Protein AF-A0A9P6GZI5-F1 (afdb_monomer_lite)

Secondary structure (DSSP, 8-state):
---GGGGGHHHH-S---HHHHHHHHHHHHHHSS-SS-PBPSS-TTSB--HHIIIII-HHHHHHHHHHHHHHHHHHHHHHHHHTTS-----GGG----SEEE-SS-EEE-----------

Structure (mmCIF, N/CA/C/O backbone):
data_AF-A0A9P6GZI5-F1
#
_entry.id   AF-A0A9P6GZI5-F1
#
loop_
_atom_site.group_PDB
_atom_site.id
_atom_site.type_symbol
_atom_site.label_atom_id
_atom_site.label_alt_id
_atom_site.label_comp_id
_atom_site.label_asym_id
_atom_site.label_entity_id
_atom_site.label_seq_id
_atom_site.pdbx_PDB_ins_code
_atom_site.Cartn_x
_atom_site.Cartn_y
_atom_site.Cartn_z
_atom_site.occupancy
_atom_site.B_iso_or_equiv
_atom_site.auth_seq_id
_atom_site.auth_comp_id
_atom_site.auth_asym_id
_atom_site.auth_atom_id
_atom_site.pdbx_PDB_model_num
ATOM 1 N N . MET A 1 1 ? 6.149 15.479 -37.275 1.00 53.97 1 MET A N 1
ATOM 2 C CA . MET A 1 1 ? 7.003 14.656 -36.395 1.00 53.97 1 MET A CA 1
ATOM 3 C C . MET A 1 1 ? 6.808 15.185 -34.984 1.00 53.97 1 MET A C 1
ATOM 5 O O . MET A 1 1 ? 7.127 16.342 -34.755 1.00 53.97 1 MET A O 1
ATOM 9 N N . PHE A 1 2 ? 6.145 14.420 -34.114 1.00 59.88 2 PHE A N 1
ATOM 10 C CA . PHE A 1 2 ? 5.793 14.855 -32.755 1.00 59.88 2 PHE A CA 1
ATOM 11 C C . PHE A 1 2 ? 7.029 14.817 -31.850 1.00 59.88 2 PHE A C 1
ATOM 13 O O . PHE A 1 2 ? 7.818 13.876 -31.935 1.00 59.88 2 PHE A O 1
ATOM 20 N N . SER A 1 3 ? 7.219 15.841 -31.017 1.00 64.62 3 SER A N 1
ATOM 21 C CA . SER A 1 3 ? 8.323 15.899 -30.061 1.00 64.62 3 SER A CA 1
ATOM 22 C C . SER A 1 3 ? 7.946 15.214 -28.749 1.00 64.62 3 SER A C 1
ATOM 24 O O . SER A 1 3 ? 6.780 15.119 -28.380 1.00 64.62 3 SER A O 1
ATOM 26 N N . ILE A 1 4 ? 8.947 14.796 -27.977 1.00 59.62 4 ILE A N 1
ATOM 27 C CA . ILE A 1 4 ? 8.775 14.240 -26.624 1.00 59.62 4 ILE A CA 1
ATOM 28 C C . ILE A 1 4 ? 7.979 15.197 -25.723 1.00 59.62 4 ILE A C 1
ATOM 30 O O . ILE A 1 4 ? 7.145 14.765 -24.929 1.00 59.62 4 ILE A O 1
ATOM 34 N N . LYS A 1 5 ? 8.179 16.510 -25.889 1.00 64.75 5 LYS A N 1
ATOM 35 C CA . LYS A 1 5 ? 7.442 17.552 -25.155 1.00 64.75 5 LYS A CA 1
ATOM 36 C C . LYS A 1 5 ? 5.941 17.557 -25.477 1.00 64.75 5 LYS A C 1
ATOM 38 O O . LYS A 1 5 ? 5.134 17.939 -24.632 1.00 64.75 5 LYS A O 1
ATOM 43 N N . ASP A 1 6 ? 5.578 17.061 -26.655 1.00 65.31 6 ASP A N 1
ATOM 44 C CA . ASP A 1 6 ? 4.207 16.997 -27.158 1.00 65.31 6 ASP A CA 1
ATOM 45 C C . ASP A 1 6 ? 3.465 15.738 -26.680 1.00 65.31 6 ASP A C 1
ATOM 47 O O . ASP A 1 6 ? 2.255 15.635 -26.846 1.00 65.31 6 ASP A O 1
ATOM 51 N N . SER A 1 7 ? 4.153 14.790 -26.031 1.00 65.44 7 SER A N 1
ATOM 52 C CA . SER A 1 7 ? 3.557 13.544 -25.516 1.00 65.44 7 SER A CA 1
ATOM 53 C C . SER A 1 7 ? 2.422 13.789 -24.512 1.00 65.44 7 SER A C 1
ATOM 55 O O . SER A 1 7 ? 1.466 13.022 -24.445 1.00 65.44 7 SER A O 1
ATOM 57 N N . SER A 1 8 ? 2.473 14.892 -23.760 1.00 65.56 8 SER A N 1
ATOM 58 C CA . SER A 1 8 ? 1.424 15.278 -22.806 1.00 65.56 8 SER A CA 1
ATOM 59 C C . SER A 1 8 ? 0.189 15.920 -23.456 1.00 65.56 8 SER A C 1
ATOM 61 O O . SER A 1 8 ? -0.815 16.126 -22.772 1.00 65.56 8 SER A O 1
ATOM 63 N N . LEU A 1 9 ? 0.222 16.213 -24.765 1.00 69.19 9 LEU A N 1
ATOM 64 C CA . LEU A 1 9 ? -0.912 16.813 -25.478 1.00 69.19 9 LEU A CA 1
ATOM 65 C C . LEU A 1 9 ? -2.138 15.897 -25.482 1.00 69.19 9 LEU A C 1
ATOM 67 O O . LEU A 1 9 ? -3.255 16.407 -25.438 1.00 69.19 9 LEU A O 1
ATOM 71 N N . SER A 1 10 ? -1.938 14.572 -25.434 1.00 66.38 10 SER A N 1
ATOM 72 C CA . SER A 1 10 ? -3.044 13.612 -25.314 1.00 66.38 10 SER A CA 1
ATOM 73 C C . SER A 1 10 ? -3.866 13.808 -24.035 1.00 66.38 10 SER A C 1
ATOM 75 O O . SER A 1 10 ? -5.089 13.736 -24.053 1.00 66.38 10 SER A O 1
ATOM 77 N N . LEU A 1 11 ? -3.200 14.159 -22.930 1.00 65.19 11 LEU A N 1
ATOM 78 C CA . LEU A 1 11 ? -3.843 14.402 -21.634 1.00 65.19 11 LEU A CA 1
ATOM 79 C C . LEU A 1 11 ? -4.467 15.800 -21.534 1.00 65.19 11 LEU A C 1
ATOM 81 O O . LEU A 1 11 ? -5.389 16.011 -20.752 1.00 65.19 11 LEU A O 1
ATOM 85 N N . ARG A 1 12 ? -3.946 16.771 -22.295 1.00 65.31 12 ARG A N 1
ATOM 86 C CA . ARG A 1 12 ? -4.440 18.158 -22.291 1.00 65.31 12 ARG A CA 1
ATOM 87 C C . ARG A 1 12 ? -5.646 18.352 -23.203 1.00 65.31 12 ARG A C 1
ATOM 89 O O . ARG A 1 12 ? -6.537 19.127 -22.870 1.00 65.31 12 ARG A O 1
ATOM 96 N N . ASN A 1 13 ? -5.685 17.639 -24.3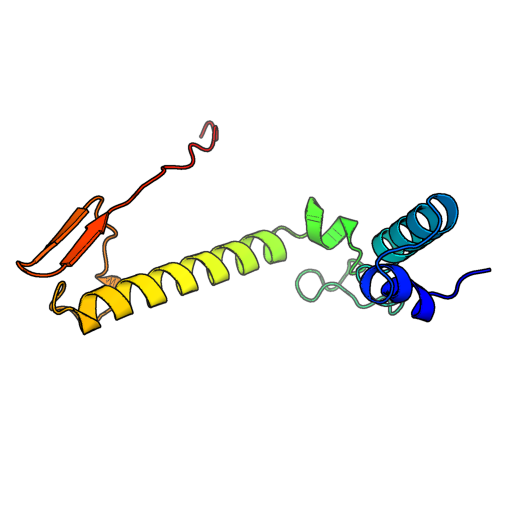26 1.00 64.56 13 ASN A N 1
ATOM 97 C CA . ASN A 1 13 ? -6.738 17.759 -25.323 1.00 64.56 13 ASN A CA 1
ATOM 98 C C . ASN A 1 13 ? -7.445 16.408 -25.454 1.00 64.56 13 ASN A C 1
ATOM 100 O O . ASN A 1 13 ? -6.949 15.522 -26.135 1.00 64.56 13 ASN A O 1
ATOM 104 N N . GLY A 1 14 ? -8.615 16.246 -24.835 1.00 55.84 14 GLY A N 1
ATOM 105 C CA . GLY A 1 14 ? -9.335 14.962 -24.793 1.00 55.84 14 GLY A CA 1
ATOM 106 C C . GLY A 1 14 ? -9.993 14.505 -26.105 1.00 55.84 14 GLY A C 1
ATOM 107 O O . GLY A 1 14 ? -10.718 13.520 -26.091 1.00 55.84 14 GLY A O 1
ATOM 108 N N . ASN A 1 15 ? -9.791 15.207 -27.226 1.00 73.75 15 ASN A N 1
ATOM 109 C CA . ASN A 1 15 ? -10.413 14.878 -28.515 1.00 73.75 15 ASN A CA 1
ATOM 110 C C . ASN A 1 15 ? -9.383 14.911 -29.655 1.00 73.75 15 ASN A C 1
ATOM 112 O O . ASN A 1 15 ? -9.447 15.740 -30.566 1.00 73.75 15 ASN A O 1
ATOM 116 N N . ASN A 1 16 ? -8.372 14.048 -29.558 1.00 76.88 16 ASN A N 1
ATOM 117 C CA . ASN A 1 16 ? -7.378 13.878 -30.613 1.00 76.88 16 ASN A CA 1
ATOM 118 C C . ASN A 1 16 ? -7.871 12.878 -31.659 1.00 76.88 16 ASN A C 1
ATOM 120 O O . ASN A 1 16 ? -8.664 11.988 -31.378 1.00 76.88 16 ASN A O 1
ATOM 124 N N . ARG A 1 17 ? -7.358 12.990 -32.888 1.00 80.69 17 ARG A N 1
ATOM 125 C CA . ARG A 1 17 ? -7.541 11.928 -33.886 1.00 80.69 17 ARG A CA 1
ATOM 126 C C . ARG A 1 17 ? -6.855 10.653 -33.395 1.00 80.69 17 ARG A C 1
ATOM 128 O O . ARG A 1 17 ? -5.715 10.733 -32.943 1.00 80.69 17 ARG A O 1
ATOM 135 N N . ASN A 1 18 ? -7.476 9.496 -33.615 1.00 77.06 18 ASN A N 1
ATOM 136 C CA . ASN A 1 18 ? -6.971 8.186 -33.176 1.00 77.06 18 ASN A CA 1
ATOM 137 C C . ASN A 1 18 ? -5.505 7.924 -33.580 1.00 77.06 18 ASN A C 1
ATOM 139 O O . ASN A 1 18 ? -4.740 7.349 -32.816 1.00 77.06 18 ASN A O 1
ATOM 143 N N . GLN A 1 19 ? -5.079 8.379 -34.766 1.00 81.19 19 GLN A N 1
ATOM 144 C CA . GLN A 1 19 ? -3.685 8.246 -35.221 1.00 81.19 19 GLN A CA 1
ATOM 145 C C . GLN A 1 19 ? -2.700 9.084 -34.391 1.00 81.19 19 GLN A C 1
ATOM 147 O O . GLN A 1 19 ? -1.579 8.653 -34.135 1.00 81.19 19 GLN A O 1
ATOM 152 N N . ASN A 1 20 ? -3.122 10.273 -33.957 1.00 78.69 20 ASN A N 1
ATOM 153 C CA . ASN A 1 20 ? -2.312 11.142 -33.110 1.00 78.69 20 ASN A CA 1
ATOM 154 C C . ASN A 1 20 ? -2.275 10.604 -31.683 1.00 78.69 20 ASN A C 1
ATOM 156 O O . ASN A 1 20 ? -1.212 10.586 -31.081 1.00 78.69 20 ASN A O 1
ATOM 160 N N . GLU A 1 21 ? -3.405 10.124 -31.164 1.00 78.62 21 GLU A N 1
ATOM 161 C CA . GLU A 1 21 ? -3.468 9.467 -29.858 1.00 78.62 21 GLU A CA 1
ATOM 162 C C . GLU A 1 21 ? -2.552 8.241 -29.806 1.00 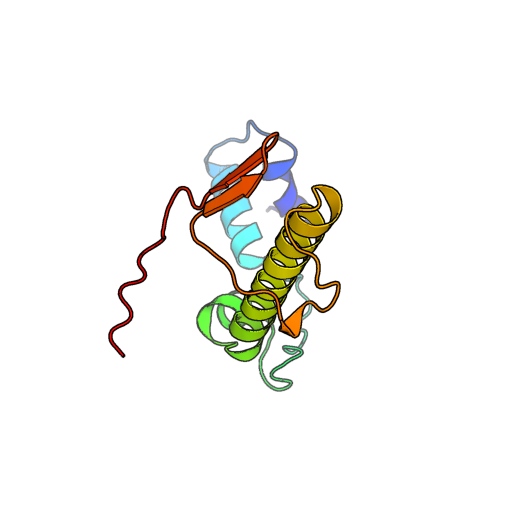78.62 21 GLU A C 1
ATOM 164 O O . GLU A 1 21 ? -1.722 8.154 -28.910 1.00 78.62 21 GLU A O 1
ATOM 169 N N . ALA A 1 22 ? -2.594 7.369 -30.819 1.00 78.25 22 ALA A N 1
ATOM 170 C CA . ALA A 1 22 ? -1.688 6.226 -30.918 1.00 78.25 22 ALA A CA 1
ATOM 171 C C . ALA A 1 22 ? -0.208 6.650 -30.961 1.00 78.25 22 ALA A C 1
ATOM 173 O O . ALA A 1 22 ? 0.630 6.042 -30.296 1.00 78.25 22 ALA A O 1
ATOM 174 N N . ALA A 1 23 ? 0.121 7.718 -31.695 1.00 76.81 23 ALA A N 1
ATOM 175 C CA . ALA A 1 23 ? 1.475 8.268 -31.721 1.00 76.81 23 ALA A CA 1
ATOM 176 C C . ALA A 1 23 ? 1.886 8.883 -30.370 1.00 76.81 23 ALA A C 1
ATOM 178 O O . ALA A 1 23 ? 3.035 8.735 -29.958 1.00 76.81 23 ALA A O 1
ATOM 179 N N . PHE A 1 24 ? 0.968 9.547 -29.660 1.00 72.06 24 PHE A N 1
ATOM 180 C CA . PHE A 1 24 ? 1.221 10.094 -28.329 1.00 72.06 24 PHE A CA 1
ATOM 181 C C . PHE A 1 24 ? 1.375 8.996 -27.282 1.00 72.06 24 PHE A C 1
ATOM 183 O O . PHE A 1 24 ? 2.308 9.088 -26.496 1.00 72.06 24 PHE A O 1
ATOM 190 N N . CYS A 1 25 ? 0.545 7.951 -27.298 1.00 71.00 25 CYS A N 1
ATOM 191 C CA . CYS A 1 25 ? 0.698 6.778 -26.439 1.00 71.00 25 CYS A CA 1
ATOM 192 C C . CYS A 1 25 ? 2.038 6.090 -26.700 1.00 71.00 25 CYS A C 1
ATOM 194 O O . CYS A 1 25 ? 2.804 5.905 -25.767 1.00 71.00 25 CYS A O 1
ATOM 196 N N . PHE A 1 26 ? 2.404 5.852 -27.964 1.00 70.25 26 PHE A N 1
ATOM 197 C CA . PHE A 1 26 ? 3.719 5.304 -28.311 1.00 70.25 26 PHE A CA 1
ATOM 198 C C . PHE A 1 26 ? 4.877 6.178 -27.796 1.00 70.25 26 PHE A C 1
ATOM 200 O O . PHE A 1 26 ? 5.863 5.676 -27.257 1.00 70.25 26 PHE A O 1
ATOM 207 N N . LEU A 1 27 ? 4.753 7.505 -27.914 1.00 68.88 27 LEU A N 1
ATOM 208 C CA . LEU A 1 27 ? 5.735 8.442 -27.369 1.00 68.88 27 LEU A CA 1
ATOM 209 C C . LEU A 1 27 ? 5.728 8.497 -25.838 1.00 68.88 27 LEU A C 1
ATOM 211 O O . LEU A 1 27 ? 6.783 8.733 -25.265 1.00 68.88 27 LEU A O 1
ATOM 215 N N . GLN A 1 28 ? 4.591 8.316 -25.168 1.00 65.44 28 GLN A N 1
ATOM 216 C CA . GLN A 1 28 ? 4.483 8.268 -23.705 1.00 65.44 28 GLN A CA 1
ATOM 217 C C . GLN A 1 28 ? 5.064 6.967 -23.152 1.00 65.44 28 GLN A C 1
ATOM 219 O O . GLN A 1 28 ? 5.868 7.011 -22.223 1.00 65.44 28 GLN A O 1
ATOM 224 N N . ASP A 1 29 ? 4.743 5.838 -23.777 1.00 61.66 29 ASP A N 1
ATOM 225 C CA . ASP A 1 29 ? 5.275 4.518 -23.445 1.00 61.66 29 ASP A CA 1
ATOM 226 C C . ASP A 1 29 ? 6.799 4.478 -23.650 1.00 61.66 29 ASP A C 1
ATOM 228 O O . ASP A 1 29 ? 7.525 3.873 -22.860 1.00 61.66 29 ASP A O 1
ATOM 232 N N . GLY A 1 30 ? 7.307 5.216 -24.647 1.00 57.56 30 GLY A N 1
ATOM 233 C CA . GLY A 1 30 ? 8.737 5.461 -24.851 1.00 57.56 30 GLY A CA 1
ATOM 234 C C . GLY A 1 30 ? 9.375 6.505 -23.914 1.00 57.56 30 GLY A C 1
ATOM 235 O O . GLY A 1 30 ? 10.588 6.471 -23.728 1.00 57.56 30 GLY A O 1
ATOM 236 N N . ASN A 1 31 ? 8.597 7.412 -23.303 1.00 54.81 31 ASN A N 1
ATOM 237 C CA . ASN A 1 31 ? 9.071 8.519 -22.445 1.00 54.81 31 ASN A CA 1
ATOM 238 C C . ASN A 1 31 ? 8.710 8.392 -20.962 1.00 54.81 31 ASN A C 1
ATOM 240 O O . ASN A 1 31 ? 8.886 9.361 -20.219 1.00 54.81 31 ASN A O 1
ATOM 244 N N . GLY A 1 32 ? 8.231 7.234 -20.495 1.00 51.81 32 GLY A N 1
ATOM 245 C CA . GLY A 1 32 ? 7.832 7.061 -19.092 1.00 51.81 32 GLY A CA 1
ATOM 246 C C . GLY A 1 32 ? 8.913 7.483 -18.083 1.00 51.81 32 GLY A C 1
ATOM 247 O O . GLY A 1 32 ? 8.588 7.881 -16.968 1.00 51.81 32 GLY A O 1
ATOM 248 N N . PHE A 1 33 ? 10.184 7.509 -18.501 1.00 49.25 33 PHE A N 1
ATOM 249 C CA . PHE A 1 33 ? 11.227 8.300 -17.860 1.00 49.25 33 PHE A CA 1
ATOM 250 C C . PHE A 1 33 ? 12.042 9.036 -18.925 1.00 49.25 33 PHE A C 1
ATOM 252 O O . PHE A 1 33 ? 12.783 8.413 -19.676 1.00 49.25 33 PHE A O 1
ATOM 259 N N . ILE A 1 34 ? 11.812 10.353 -18.992 1.00 50.81 34 ILE A N 1
ATOM 260 C CA . ILE A 1 34 ? 12.704 11.448 -19.413 1.00 50.81 34 ILE A CA 1
ATOM 261 C C . ILE A 1 34 ? 14.022 10.934 -20.002 1.00 50.81 34 ILE A C 1
ATOM 263 O O . ILE A 1 34 ? 14.765 10.277 -19.285 1.00 50.81 34 ILE A O 1
ATOM 267 N N . GLY A 1 35 ? 14.328 11.300 -21.254 1.00 49.56 35 GLY A N 1
ATOM 268 C CA . GLY A 1 35 ? 15.525 10.929 -22.030 1.00 49.56 35 GLY A CA 1
ATOM 269 C C . GLY A 1 35 ? 16.908 11.244 -21.427 1.00 49.56 35 GLY A C 1
ATOM 270 O O . GLY A 1 35 ? 17.883 11.357 -22.161 1.00 49.56 35 GLY A O 1
ATOM 271 N N . GLU A 1 36 ? 17.018 11.369 -20.110 1.00 55.34 36 GLU A N 1
ATOM 272 C CA . GLU A 1 36 ? 18.228 11.102 -19.358 1.00 55.34 36 GLU A CA 1
ATOM 273 C C . GLU A 1 36 ? 18.322 9.595 -19.084 1.00 55.34 36 GLU A C 1
ATOM 275 O O . GLU A 1 36 ? 17.522 9.017 -18.344 1.00 55.34 36 GLU A O 1
ATOM 280 N N . THR A 1 37 ? 19.362 8.952 -19.614 1.00 59.59 37 THR A N 1
ATOM 281 C CA . THR A 1 37 ? 19.834 7.639 -19.151 1.00 59.59 37 THR A CA 1
ATOM 282 C C . THR A 1 37 ? 20.382 7.760 -17.729 1.00 59.59 37 THR A C 1
ATOM 284 O O . THR A 1 37 ? 21.579 7.632 -17.477 1.00 59.59 37 THR A O 1
ATOM 287 N N . THR A 1 38 ? 19.501 8.049 -16.775 1.00 70.38 38 THR A N 1
ATOM 288 C CA . THR A 1 38 ? 19.807 7.948 -15.357 1.00 70.38 38 THR A CA 1
ATOM 289 C C . THR A 1 38 ? 19.904 6.474 -15.003 1.00 70.38 38 THR A C 1
ATOM 291 O O . THR A 1 38 ? 19.156 5.626 -15.496 1.00 70.38 38 THR A O 1
ATOM 294 N N . LYS A 1 39 ? 20.883 6.138 -14.174 1.00 79.38 39 LYS A N 1
ATOM 295 C CA . LYS A 1 39 ? 21.005 4.789 -13.630 1.00 79.38 39 LYS A CA 1
ATOM 296 C C . LYS A 1 39 ? 19.902 4.570 -12.604 1.00 79.38 39 LYS A C 1
ATOM 298 O O . LYS A 1 39 ? 19.468 5.508 -11.932 1.00 79.38 39 LYS A O 1
ATOM 303 N N . CYS A 1 40 ? 19.428 3.336 -12.492 1.00 77.38 40 CYS A N 1
ATOM 304 C CA . CYS A 1 40 ? 18.446 2.994 -11.480 1.00 77.38 40 CYS A CA 1
ATOM 305 C C . CYS A 1 40 ? 19.029 3.301 -10.086 1.00 77.38 40 CYS A C 1
ATOM 307 O O . CYS A 1 40 ? 20.148 2.878 -9.791 1.00 77.38 40 CYS A O 1
ATOM 309 N N . PRO A 1 41 ? 18.296 3.999 -9.199 1.00 74.31 41 PRO A N 1
ATOM 310 C CA . PRO A 1 41 ? 18.806 4.329 -7.867 1.00 74.31 41 PRO A CA 1
ATOM 311 C C . PRO A 1 41 ? 19.041 3.087 -6.990 1.00 74.31 41 PRO A C 1
ATOM 313 O O . PRO A 1 41 ? 19.761 3.159 -6.001 1.00 74.31 41 PRO A O 1
ATOM 316 N N . HIS A 1 42 ? 18.456 1.941 -7.356 1.00 76.19 42 HIS A N 1
ATOM 317 C CA . HIS A 1 42 ? 18.615 0.669 -6.647 1.00 76.19 42 HIS A CA 1
ATOM 318 C C . HIS A 1 42 ? 19.710 -0.217 -7.249 1.00 76.19 42 HIS A C 1
ATOM 320 O O . HIS A 1 42 ? 20.343 -0.980 -6.519 1.00 76.19 42 HIS A O 1
ATOM 326 N N . TYR A 1 43 ? 19.903 -0.105 -8.565 1.00 73.44 43 TYR A N 1
ATOM 327 C CA . TYR A 1 43 ? 20.854 -0.867 -9.362 1.00 73.44 43 TYR A CA 1
ATOM 328 C C . TYR A 1 43 ? 21.655 0.132 -10.199 1.00 73.44 43 TYR A C 1
ATOM 330 O O . TYR A 1 43 ? 21.298 0.470 -11.325 1.00 73.44 43 TYR A O 1
ATOM 338 N N . MET A 1 44 ? 22.746 0.636 -9.622 1.00 70.00 44 MET A N 1
ATOM 339 C CA . MET A 1 44 ? 23.577 1.715 -10.182 1.00 70.00 44 MET A CA 1
ATOM 340 C C . MET A 1 44 ? 24.321 1.332 -11.482 1.00 70.00 44 MET A C 1
ATOM 342 O O . MET A 1 44 ? 25.129 2.104 -12.006 1.00 70.00 44 MET A O 1
ATOM 346 N N . GLU A 1 45 ? 24.056 0.143 -12.010 1.00 76.19 45 GLU A N 1
ATOM 347 C CA . GLU A 1 45 ? 24.640 -0.414 -13.229 1.00 76.19 45 GLU A CA 1
ATOM 348 C C . GLU A 1 45 ? 23.616 -0.528 -14.365 1.00 76.19 45 GLU A C 1
ATOM 350 O O . GLU A 1 45 ? 24.003 -0.560 -15.529 1.00 76.19 45 GLU A O 1
ATOM 355 N N . THR A 1 46 ? 22.313 -0.517 -14.063 1.00 73.94 46 THR A N 1
ATOM 356 C CA . THR A 1 46 ? 21.254 -0.668 -15.066 1.00 73.94 46 THR A CA 1
ATOM 357 C C . THR A 1 46 ? 20.594 0.669 -15.371 1.00 73.94 46 THR A C 1
ATOM 359 O O . THR A 1 46 ? 20.273 1.451 -14.471 1.00 73.94 46 THR A O 1
ATOM 362 N N . ALA A 1 47 ? 20.359 0.937 -16.656 1.00 77.81 47 ALA A N 1
ATOM 363 C CA . ALA A 1 47 ? 19.604 2.109 -17.079 1.00 77.81 47 ALA A CA 1
ATOM 364 C C . ALA A 1 47 ? 18.183 2.071 -16.494 1.00 77.81 47 ALA A C 1
ATOM 366 O O . ALA A 1 47 ? 17.533 1.023 -16.455 1.00 77.81 47 ALA A O 1
ATOM 367 N N . LYS A 1 48 ? 17.700 3.227 -16.040 1.00 73.88 48 LYS A N 1
ATOM 368 C CA . LYS A 1 48 ? 16.354 3.419 -15.504 1.00 73.88 48 LYS A CA 1
ATOM 369 C C . LYS A 1 48 ? 15.332 3.462 -16.647 1.00 73.88 48 LYS A C 1
ATOM 371 O O . LYS A 1 48 ? 14.775 4.507 -16.961 1.00 73.88 48 LYS A O 1
ATOM 376 N N . THR A 1 49 ? 15.111 2.326 -17.298 1.00 72.94 49 THR A N 1
ATOM 377 C CA . THR A 1 49 ? 14.065 2.183 -18.318 1.00 72.94 49 THR A CA 1
ATOM 378 C C . THR A 1 49 ? 12.732 1.812 -17.671 1.00 72.94 49 THR A C 1
ATOM 380 O O . THR A 1 49 ? 12.706 1.237 -16.581 1.00 72.94 49 THR A O 1
ATOM 383 N N . VAL A 1 50 ? 11.617 2.118 -18.346 1.00 69.31 50 VAL A N 1
ATOM 384 C CA . VAL A 1 50 ? 10.273 1.691 -17.910 1.00 69.31 50 VAL A CA 1
ATOM 385 C C . VAL A 1 50 ? 10.233 0.174 -17.733 1.00 69.31 50 VAL A C 1
ATOM 387 O O . VAL A 1 50 ? 9.812 -0.298 -16.684 1.00 69.31 50 VAL A O 1
ATOM 390 N N . ASP A 1 51 ? 10.767 -0.576 -18.701 1.00 70.00 51 ASP A N 1
ATOM 391 C CA . ASP A 1 51 ? 10.878 -2.034 -18.605 1.00 70.00 51 ASP A CA 1
ATOM 392 C C . ASP A 1 51 ? 11.660 -2.454 -17.354 1.00 70.00 51 ASP A C 1
ATOM 394 O O . ASP A 1 51 ? 11.145 -3.211 -16.539 1.00 70.00 51 ASP A O 1
ATOM 398 N N . HIS A 1 52 ? 12.851 -1.891 -17.111 1.00 77.94 52 HIS A N 1
ATOM 399 C CA . HIS A 1 52 ? 13.621 -2.240 -15.918 1.00 77.94 52 HIS A CA 1
ATOM 400 C C . HIS A 1 52 ? 12.840 -1.966 -14.628 1.00 77.94 52 HIS A C 1
ATOM 402 O O . HIS A 1 52 ? 12.825 -2.803 -13.733 1.00 77.94 52 HIS A O 1
ATOM 408 N N . LEU A 1 53 ? 12.169 -0.822 -14.528 1.00 71.75 53 LEU A N 1
ATOM 409 C CA . LEU A 1 53 ? 11.422 -0.440 -13.3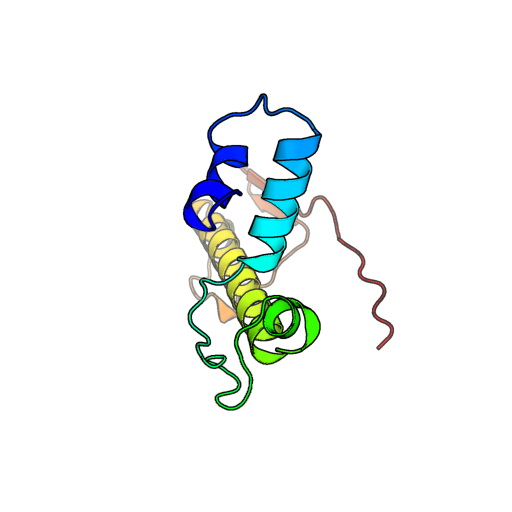33 1.00 71.75 53 LEU A CA 1
ATOM 410 C C . LEU A 1 53 ? 10.167 -1.282 -13.093 1.00 71.75 53 LEU A C 1
ATOM 412 O O . LEU A 1 53 ? 9.826 -1.523 -11.938 1.00 71.75 53 LEU A O 1
ATOM 416 N N . VAL A 1 54 ? 9.496 -1.712 -14.161 1.00 69.12 54 VAL A N 1
ATOM 417 C CA . VAL A 1 54 ? 8.247 -2.477 -14.082 1.00 69.12 54 VAL A CA 1
ATOM 418 C C . VAL A 1 54 ? 8.512 -3.976 -13.930 1.00 69.12 54 VAL A C 1
ATOM 420 O O . VAL A 1 54 ? 7.791 -4.634 -13.186 1.00 69.12 54 VAL A O 1
ATOM 423 N N . THR A 1 55 ? 9.534 -4.523 -14.600 1.00 69.88 55 THR A N 1
ATOM 424 C CA . THR A 1 55 ? 9.732 -5.980 -14.710 1.00 69.88 55 THR A CA 1
ATOM 425 C C . THR A 1 55 ? 11.007 -6.509 -14.054 1.00 69.88 55 THR A C 1
ATOM 427 O O . THR A 1 55 ? 11.046 -7.688 -13.719 1.00 69.88 55 THR A O 1
ATOM 430 N N . LYS A 1 56 ? 12.051 -5.685 -13.862 1.00 70.81 56 LYS A N 1
ATOM 431 C CA . LYS A 1 56 ? 13.397 -6.166 -13.461 1.00 70.81 56 LYS A CA 1
ATOM 432 C C . LYS A 1 56 ? 13.940 -5.564 -12.162 1.00 70.81 56 LYS A C 1
ATOM 434 O O . LYS A 1 56 ? 14.940 -6.046 -11.637 1.00 70.81 56 LYS A O 1
ATOM 439 N N . CYS A 1 57 ? 13.346 -4.490 -11.652 1.00 79.94 57 CYS A N 1
ATOM 440 C CA . CYS A 1 57 ? 13.814 -3.788 -10.463 1.00 79.94 57 CYS A CA 1
ATOM 441 C C . CYS A 1 57 ? 13.043 -4.269 -9.232 1.00 79.94 57 CYS A C 1
ATOM 443 O O . CYS A 1 57 ? 12.162 -3.573 -8.719 1.00 79.94 57 CYS A O 1
ATOM 445 N N . ASP A 1 58 ? 13.416 -5.444 -8.723 1.00 73.44 58 ASP A N 1
ATOM 446 C CA . ASP A 1 58 ? 12.762 -6.057 -7.558 1.00 73.44 58 ASP A CA 1
ATOM 447 C C . ASP A 1 58 ? 12.745 -5.126 -6.345 1.00 73.44 58 ASP A C 1
ATOM 449 O O . ASP A 1 58 ? 11.766 -5.066 -5.598 1.00 73.44 58 ASP A O 1
ATOM 453 N N . ARG A 1 59 ? 13.817 -4.344 -6.160 1.00 73.38 59 ARG A N 1
ATOM 454 C CA . ARG A 1 59 ? 13.912 -3.366 -5.073 1.00 73.38 59 ARG A CA 1
ATOM 455 C C . ARG A 1 59 ? 12.937 -2.204 -5.223 1.00 73.38 59 ARG A C 1
ATOM 457 O O . ARG A 1 59 ? 12.425 -1.773 -4.198 1.00 73.38 59 ARG A O 1
ATOM 464 N N . MET A 1 60 ? 12.657 -1.709 -6.432 1.00 73.94 60 MET A N 1
ATOM 465 C CA . MET A 1 60 ? 11.627 -0.677 -6.621 1.00 73.94 60 MET A CA 1
ATOM 466 C C . MET A 1 60 ? 10.256 -1.242 -6.292 1.00 73.94 60 MET A C 1
ATOM 468 O O . MET A 1 60 ? 9.559 -0.687 -5.449 1.00 73.94 60 MET A O 1
ATOM 472 N N . LEU A 1 61 ? 9.894 -2.366 -6.919 1.00 69.06 61 LEU A N 1
ATOM 473 C CA . LEU A 1 61 ? 8.572 -2.957 -6.753 1.00 69.06 61 LEU A CA 1
ATOM 474 C C . LEU A 1 61 ? 8.311 -3.292 -5.281 1.00 69.06 61 LEU A C 1
ATOM 476 O O . LEU A 1 61 ? 7.291 -2.889 -4.724 1.00 69.06 61 LEU A O 1
ATOM 480 N N . SER A 1 62 ? 9.274 -3.944 -4.626 1.00 74.88 62 SER A N 1
ATOM 481 C CA . SER A 1 62 ? 9.181 -4.306 -3.210 1.00 74.88 62 SER A CA 1
ATOM 482 C C . SER A 1 62 ? 9.155 -3.079 -2.297 1.00 74.88 62 SER A C 1
ATOM 484 O O . SER A 1 62 ? 8.378 -3.044 -1.341 1.00 74.88 62 SER A O 1
ATOM 486 N N . PHE A 1 63 ? 9.971 -2.055 -2.577 1.00 80.31 63 PHE A N 1
ATOM 487 C CA . PHE A 1 63 ? 10.018 -0.831 -1.776 1.00 80.31 63 PHE A CA 1
ATOM 488 C C . PHE A 1 63 ? 8.741 -0.003 -1.920 1.00 80.31 63 PHE A C 1
ATOM 490 O O . PHE A 1 63 ? 8.139 0.356 -0.910 1.00 80.31 63 PHE A O 1
ATOM 497 N N . ASP A 1 64 ? 8.296 0.276 -3.145 1.00 77.25 64 ASP A N 1
ATOM 498 C CA . ASP A 1 64 ? 7.077 1.044 -3.405 1.00 77.25 64 ASP A CA 1
ATOM 499 C C . ASP A 1 64 ? 5.836 0.318 -2.886 1.00 77.25 64 ASP A C 1
ATOM 501 O O . ASP A 1 64 ? 4.957 0.956 -2.300 1.00 77.25 64 ASP A O 1
ATOM 505 N N . TYR A 1 65 ? 5.772 -1.008 -3.049 1.00 78.56 65 TYR A N 1
ATOM 506 C CA . TYR A 1 65 ? 4.689 -1.817 -2.498 1.00 78.56 65 TYR A CA 1
ATOM 507 C C . TYR A 1 65 ? 4.673 -1.755 -0.968 1.00 78.56 65 TYR A C 1
ATOM 509 O O . TYR A 1 65 ? 3.649 -1.411 -0.377 1.00 78.56 65 TYR A O 1
ATOM 517 N N . THR A 1 66 ? 5.813 -2.006 -0.318 1.00 83.31 66 THR A N 1
ATOM 518 C CA . THR A 1 66 ? 5.924 -1.973 1.149 1.00 83.31 66 THR A CA 1
ATOM 519 C C . THR A 1 66 ? 5.647 -0.575 1.702 1.00 83.31 66 THR A C 1
ATOM 521 O O . THR A 1 66 ? 4.977 -0.438 2.726 1.00 83.31 66 THR A O 1
ATOM 524 N N . ARG A 1 67 ? 6.109 0.485 1.023 1.00 86.56 67 ARG A N 1
ATOM 525 C CA . ARG A 1 67 ? 5.837 1.875 1.413 1.00 86.56 67 ARG A CA 1
ATOM 526 C C . ARG A 1 67 ? 4.340 2.164 1.380 1.00 86.56 67 ARG A C 1
ATOM 528 O O . ARG A 1 67 ? 3.798 2.575 2.404 1.00 86.56 67 ARG A O 1
ATOM 535 N N . ARG A 1 68 ? 3.672 1.884 0.253 1.00 84.69 68 ARG A N 1
ATOM 536 C CA . ARG A 1 68 ? 2.220 2.081 0.110 1.00 84.69 68 ARG A CA 1
A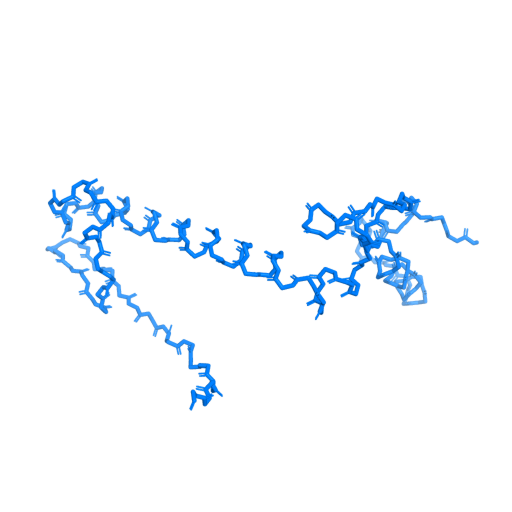TOM 537 C C . ARG A 1 68 ? 1.435 1.249 1.120 1.00 84.69 68 ARG A C 1
ATOM 539 O O . ARG A 1 68 ? 0.496 1.751 1.729 1.00 84.69 68 ARG A O 1
ATOM 546 N N . HIS A 1 69 ? 1.851 0.007 1.358 1.00 84.25 69 HIS A N 1
ATOM 547 C CA . HIS A 1 69 ? 1.231 -0.849 2.365 1.00 84.25 69 HIS A CA 1
ATOM 548 C C . HIS A 1 69 ? 1.328 -0.235 3.772 1.00 84.25 69 HIS A C 1
ATOM 550 O O . HIS A 1 69 ? 0.325 -0.116 4.475 1.00 84.25 69 HIS A O 1
ATOM 556 N N . ASN A 1 70 ? 2.514 0.233 4.166 1.00 87.06 70 ASN A N 1
ATOM 557 C CA . ASN A 1 70 ? 2.727 0.871 5.466 1.00 87.06 70 ASN A CA 1
ATOM 558 C C . ASN A 1 70 ? 1.956 2.191 5.619 1.00 87.06 70 ASN A C 1
ATOM 560 O O . ASN A 1 70 ? 1.487 2.499 6.716 1.00 87.06 70 ASN A O 1
ATOM 564 N N . GLU A 1 71 ? 1.817 2.974 4.548 1.00 89.62 71 GLU A N 1
ATOM 565 C CA . GLU A 1 71 ? 0.999 4.193 4.538 1.00 89.62 71 GLU A CA 1
ATOM 566 C C . GLU A 1 71 ? -0.478 3.881 4.784 1.00 89.62 71 GLU A C 1
ATOM 568 O O . GLU A 1 71 ? -1.089 4.491 5.661 1.00 89.62 71 GLU A O 1
ATOM 573 N N . VAL A 1 72 ? -1.032 2.869 4.112 1.00 87.62 72 VAL A N 1
ATOM 574 C CA . VAL A 1 72 ? -2.420 2.434 4.338 1.00 87.62 72 VAL A CA 1
ATOM 575 C C . VAL A 1 72 ? -2.632 1.996 5.791 1.00 87.62 72 VAL A C 1
ATOM 577 O O . VAL A 1 72 ? -3.595 2.423 6.430 1.00 87.62 72 VAL A O 1
ATOM 580 N N . VAL A 1 73 ? -1.706 1.215 6.360 1.00 88.25 73 VAL A N 1
ATOM 581 C CA . VAL A 1 73 ? -1.772 0.802 7.775 1.00 88.25 73 VAL A CA 1
ATOM 582 C C . VAL A 1 73 ? -1.731 2.013 8.716 1.00 88.25 73 VAL A C 1
ATOM 584 O O . VAL A 1 73 ? -2.467 2.044 9.704 1.00 88.25 73 VAL A O 1
ATOM 587 N N . ARG A 1 74 ? -0.925 3.042 8.410 1.00 90.06 74 ARG A N 1
ATOM 588 C CA . ARG A 1 74 ? -0.888 4.300 9.181 1.00 90.06 74 ARG A CA 1
ATOM 589 C C . ARG A 1 74 ? -2.226 5.029 9.142 1.00 90.06 74 ARG A C 1
ATOM 591 O O . ARG A 1 74 ? -2.711 5.424 10.201 1.00 90.06 74 ARG A O 1
ATOM 598 N N . CYS A 1 75 ? -2.833 5.167 7.966 1.00 89.50 75 CYS A N 1
ATOM 599 C CA . CYS A 1 75 ? -4.124 5.835 7.809 1.00 89.50 75 CYS A CA 1
ATOM 600 C C . CYS A 1 75 ? -5.238 5.109 8.576 1.00 89.50 75 CYS A C 1
ATOM 602 O O . CYS A 1 75 ? -5.986 5.739 9.321 1.00 89.50 75 CYS A O 1
ATOM 604 N N . ILE A 1 76 ? -5.310 3.778 8.466 1.00 88.00 76 ILE A N 1
ATOM 605 C CA . ILE A 1 76 ? -6.304 2.970 9.193 1.00 88.00 76 ILE A CA 1
ATOM 606 C C . ILE A 1 76 ? -6.081 3.074 10.706 1.00 88.00 76 ILE A C 1
ATOM 608 O O . ILE A 1 76 ? -7.034 3.225 11.474 1.00 88.00 76 ILE A O 1
ATOM 612 N N . HIS A 1 77 ? -4.823 3.029 11.153 1.00 89.69 77 HIS A N 1
ATOM 613 C CA . HIS A 1 77 ? -4.479 3.198 12.561 1.00 89.69 77 HIS A CA 1
ATOM 614 C C . HIS A 1 77 ? -4.933 4.558 13.099 1.00 89.69 77 HIS A C 1
ATOM 616 O O . HIS A 1 77 ? -5.551 4.615 14.162 1.00 89.69 77 HIS A O 1
ATOM 622 N N . GLN A 1 78 ? -4.671 5.634 12.357 1.00 89.75 78 GLN A N 1
ATOM 623 C CA . GLN A 1 78 ? -5.112 6.980 12.716 1.00 89.75 78 GLN A CA 1
ATOM 624 C C . GLN A 1 78 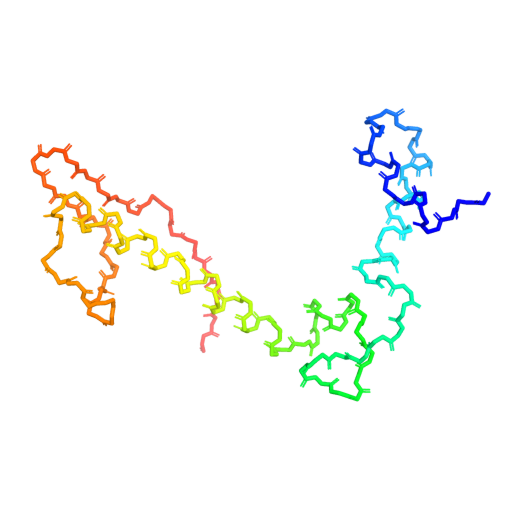? -6.638 7.080 12.776 1.00 89.75 78 GLN A C 1
ATOM 626 O O . GLN A 1 78 ? -7.153 7.570 13.774 1.00 89.75 78 GLN A O 1
ATOM 631 N N . ALA A 1 79 ? -7.361 6.535 11.793 1.00 89.00 79 ALA A N 1
ATOM 632 C CA . ALA A 1 79 ? -8.824 6.501 11.821 1.00 89.00 79 ALA A CA 1
ATOM 633 C C . ALA A 1 79 ? -9.357 5.775 13.071 1.00 89.00 79 ALA A C 1
ATOM 635 O O . ALA A 1 79 ? -10.244 6.280 13.758 1.00 89.00 79 ALA A O 1
ATOM 636 N N . CYS A 1 80 ? -8.765 4.631 13.434 1.00 88.12 80 CYS A N 1
ATOM 637 C CA . CYS A 1 80 ? -9.143 3.906 14.650 1.00 88.12 80 CYS A CA 1
ATOM 638 C C . CYS A 1 80 ? -8.911 4.727 15.929 1.00 88.12 80 CYS A C 1
ATOM 640 O O . CYS A 1 80 ? -9.702 4.630 16.864 1.00 88.12 80 CYS A O 1
ATOM 642 N N . LEU A 1 81 ? -7.837 5.519 15.987 1.00 89.31 81 LEU A N 1
ATOM 643 C CA . LEU A 1 81 ? -7.564 6.403 17.122 1.00 89.31 81 LEU A CA 1
ATOM 644 C C . LEU A 1 81 ? -8.550 7.574 17.177 1.00 89.31 81 LEU A C 1
ATOM 646 O O . LEU A 1 81 ? -9.086 7.858 18.244 1.00 89.31 81 LEU A O 1
ATOM 650 N N . SER A 1 82 ? -8.828 8.222 16.042 1.00 89.00 82 SER A N 1
ATOM 651 C CA . SER A 1 82 ? -9.751 9.363 15.952 1.00 89.00 82 SER A CA 1
ATOM 652 C C . SER A 1 82 ? -11.163 9.021 16.422 1.00 89.00 82 SER A C 1
ATOM 654 O O . SER A 1 82 ? -11.830 9.852 17.032 1.00 89.00 82 SER A O 1
ATOM 656 N N . TYR A 1 83 ? -11.605 7.788 16.177 1.00 88.75 83 TYR A N 1
ATOM 657 C CA . TYR A 1 83 ? -12.921 7.305 16.588 1.00 88.75 83 TYR A CA 1
ATOM 658 C C . TYR A 1 83 ? -12.917 6.543 17.918 1.00 88.75 83 TYR A C 1
ATOM 660 O O . TYR A 1 83 ? -13.929 5.947 18.276 1.00 88.75 83 TYR A O 1
ATOM 668 N N . ASN A 1 84 ? -11.807 6.561 18.666 1.00 86.56 84 ASN A N 1
ATOM 669 C CA . ASN A 1 84 ? -11.648 5.831 19.930 1.00 86.56 84 ASN A CA 1
ATOM 670 C C . ASN A 1 84 ? -11.949 4.322 19.815 1.00 86.56 84 ASN A C 1
ATOM 672 O O . ASN A 1 84 ? -12.363 3.687 20.779 1.00 86.56 84 ASN A O 1
ATOM 676 N N . LEU A 1 85 ? -11.730 3.737 18.634 1.00 85.00 85 LEU A N 1
ATOM 677 C CA . LEU A 1 85 ? -11.907 2.306 18.371 1.00 85.00 85 LEU A CA 1
ATOM 678 C C . LEU A 1 85 ? -10.732 1.474 18.907 1.00 85.00 85 LEU A C 1
ATOM 680 O O . LEU A 1 85 ? -10.860 0.276 19.142 1.00 85.00 85 LEU A O 1
ATOM 684 N N . LYS A 1 86 ? -9.560 2.095 19.083 1.00 75.88 86 LYS A N 1
ATOM 685 C CA . LYS A 1 86 ? -8.368 1.469 19.669 1.00 75.88 86 LYS A CA 1
ATOM 686 C C . LYS A 1 86 ? -7.721 2.398 20.691 1.00 75.88 86 LYS A C 1
ATOM 688 O O . LYS A 1 86 ? -7.637 3.600 20.478 1.00 75.88 86 LYS A O 1
ATOM 693 N N . SER A 1 87 ? -7.196 1.819 21.770 1.00 66.56 87 SER A N 1
ATOM 694 C CA . SER A 1 87 ? -6.510 2.553 22.845 1.00 66.56 87 SER A CA 1
ATOM 695 C C . SER A 1 87 ? -5.004 2.720 22.612 1.00 66.56 87 SER A C 1
ATOM 697 O O . SER A 1 87 ? -4.374 3.622 23.166 1.00 66.56 87 SER A O 1
ATOM 699 N N . SER A 1 88 ? -4.391 1.856 21.795 1.00 80.75 88 SER A N 1
ATOM 700 C CA . SER A 1 88 ? -2.942 1.872 21.598 1.00 80.75 88 SER A CA 1
ATOM 701 C C . SER A 1 88 ? -2.520 2.889 20.543 1.00 80.75 88 SER A C 1
ATOM 703 O O . SER A 1 88 ? -2.817 2.716 19.366 1.00 80.75 88 SER A O 1
ATOM 705 N N . LYS A 1 89 ? -1.725 3.881 20.956 1.00 82.19 89 LYS A N 1
ATOM 706 C CA . LYS A 1 89 ? -1.061 4.855 20.067 1.00 82.19 89 LYS A CA 1
ATOM 707 C C . LYS A 1 89 ? 0.150 4.278 19.314 1.00 82.19 89 LYS A C 1
ATOM 709 O O . LYS A 1 89 ? 0.806 4.985 18.556 1.00 82.19 89 LYS A O 1
ATOM 714 N N . ILE A 1 90 ? 0.501 3.013 19.562 1.00 86.88 90 ILE A N 1
ATOM 715 C CA . ILE A 1 90 ? 1.679 2.365 18.978 1.00 86.88 90 ILE A CA 1
ATOM 716 C C . ILE A 1 90 ? 1.258 1.598 17.726 1.00 86.88 90 ILE A C 1
ATOM 718 O O . ILE A 1 90 ? 0.608 0.556 17.816 1.00 86.88 90 ILE A O 1
ATOM 722 N N . ILE A 1 91 ? 1.716 2.053 16.557 1.00 85.50 91 ILE A N 1
ATOM 723 C CA . ILE A 1 91 ? 1.366 1.431 15.273 1.00 85.50 91 ILE A CA 1
ATOM 724 C C . ILE A 1 91 ? 1.801 -0.034 15.157 1.00 85.50 91 ILE A C 1
ATOM 726 O O . ILE A 1 91 ? 1.070 -0.841 14.601 1.00 85.50 91 ILE A O 1
ATOM 730 N N . LYS A 1 92 ? 2.946 -0.420 15.738 1.00 86.56 92 LYS A N 1
ATOM 731 C CA . LYS A 1 92 ? 3.442 -1.810 15.694 1.00 86.56 92 LYS A CA 1
ATOM 732 C C . LYS A 1 92 ? 2.504 -2.811 16.377 1.00 86.56 92 LYS A C 1
ATOM 734 O O . LYS A 1 92 ? 2.584 -3.999 16.104 1.00 86.56 92 LYS A O 1
ATOM 739 N N . LYS A 1 93 ? 1.631 -2.337 17.274 1.00 84.25 93 LYS A N 1
ATOM 740 C CA . LYS A 1 93 ? 0.609 -3.154 17.943 1.00 84.25 93 LYS A CA 1
ATOM 741 C C . LYS A 1 93 ? -0.721 -3.161 17.181 1.00 84.25 93 LYS A C 1
ATOM 743 O O . LYS A 1 93 ? -1.685 -3.775 17.631 1.00 84.25 93 LYS A O 1
ATOM 748 N N . HIS A 1 94 ? -0.810 -2.454 16.055 1.00 83.19 94 HIS A N 1
ATOM 749 C CA . HIS A 1 94 ? -2.021 -2.403 15.256 1.00 83.19 94 HIS A CA 1
ATOM 750 C C . HIS A 1 94 ? -2.158 -3.679 14.429 1.00 83.19 94 HIS A C 1
ATOM 752 O O . HIS A 1 94 ? -1.492 -3.851 13.416 1.00 83.19 94 HIS A O 1
ATOM 758 N N . SER A 1 95 ? -3.066 -4.549 14.859 1.00 81.94 95 SER A N 1
ATOM 759 C CA . SER A 1 95 ? -3.529 -5.675 14.051 1.00 81.94 95 SER A CA 1
ATOM 760 C C . SER A 1 95 ? -4.768 -5.272 13.251 1.00 81.94 95 SER A C 1
ATOM 762 O O . SER A 1 95 ? -5.698 -4.685 13.817 1.00 81.94 95 SER A O 1
ATOM 764 N N . VAL A 1 96 ? -4.775 -5.546 11.946 1.00 77.06 96 VAL A N 1
ATOM 765 C CA . VAL A 1 96 ? -5.941 -5.328 11.078 1.00 77.06 96 VAL A CA 1
ATOM 766 C C . VAL A 1 96 ? -6.970 -6.416 11.384 1.00 77.06 96 VAL A C 1
ATOM 768 O O . VAL A 1 96 ? -6.671 -7.602 11.275 1.00 77.06 96 VAL A O 1
ATOM 771 N N . GLN A 1 97 ? -8.167 -6.010 11.800 1.00 82.69 97 GLN A N 1
ATOM 772 C CA . GLN A 1 97 ? -9.288 -6.906 12.096 1.00 82.69 97 GLN A CA 1
ATOM 773 C C . GLN A 1 97 ? -10.337 -6.772 10.986 1.00 82.69 97 GLN A C 1
ATOM 775 O O . GLN A 1 97 ? -10.406 -5.731 10.334 1.00 82.69 97 GLN A O 1
ATOM 780 N N . GLU A 1 98 ? -11.132 -7.821 10.752 1.00 84.31 98 GLU A N 1
ATOM 781 C CA . GLU A 1 98 ? -12.152 -7.809 9.690 1.00 84.31 98 GLU A CA 1
ATOM 782 C C . GLU A 1 98 ? -13.250 -6.779 9.942 1.00 84.31 98 GLU A C 1
ATOM 784 O O . GLU A 1 98 ? -13.701 -6.123 9.003 1.00 84.31 98 GLU A O 1
ATOM 789 N N . VAL A 1 99 ? -13.652 -6.634 11.204 1.00 86.50 99 VAL A N 1
ATOM 790 C CA . VAL A 1 99 ? -14.649 -5.668 11.659 1.00 86.50 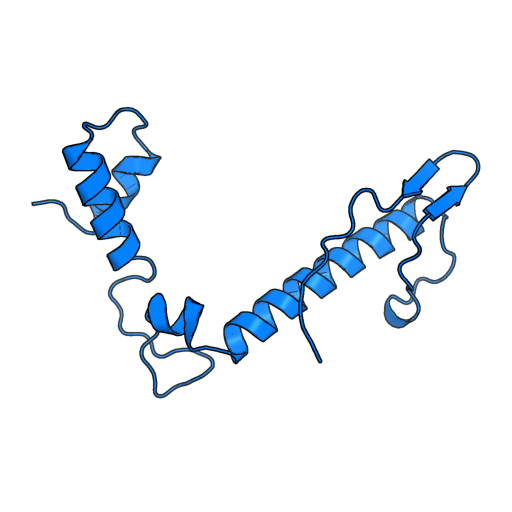99 VAL A CA 1
ATOM 791 C C . VAL A 1 99 ? -14.166 -5.066 12.974 1.00 86.50 99 VAL A C 1
ATOM 793 O O . VAL A 1 99 ? -13.753 -5.789 13.880 1.00 86.50 99 VAL A O 1
ATOM 796 N N . ILE A 1 100 ? -14.196 -3.738 13.063 1.00 87.62 100 ILE A N 1
ATOM 797 C CA . ILE A 1 100 ? -13.931 -2.959 14.274 1.00 87.62 100 ILE A CA 1
ATOM 798 C C . ILE A 1 100 ? -15.081 -1.972 14.427 1.00 87.62 100 ILE A C 1
ATOM 800 O O . ILE A 1 100 ? -15.292 -1.150 13.538 1.00 87.62 100 ILE A O 1
ATOM 804 N N . SER A 1 101 ? -15.794 -2.016 15.548 1.00 89.38 101 SER A N 1
ATOM 805 C CA . SER A 1 101 ? -16.946 -1.147 15.785 1.00 89.38 101 SER A CA 1
ATOM 806 C C . SER A 1 101 ? -16.987 -0.574 17.200 1.00 89.38 101 SER A C 1
ATOM 808 O O . SER A 1 101 ? -16.400 -1.112 18.139 1.00 89.38 101 SER A O 1
ATOM 810 N N . ASN A 1 102 ? -17.674 0.557 17.328 1.00 88.12 102 ASN A N 1
ATOM 811 C CA . ASN A 1 102 ? -18.211 1.097 18.573 1.00 88.12 102 ASN A CA 1
ATOM 812 C C . ASN A 1 102 ? -19.687 1.465 18.347 1.00 88.12 102 ASN A C 1
ATOM 814 O O . ASN A 1 102 ? -20.209 1.290 17.248 1.00 88.12 102 ASN A O 1
ATOM 818 N N . ASP A 1 103 ? -20.341 2.042 19.354 1.00 88.62 103 ASP A N 1
ATOM 819 C CA . ASP A 1 103 ? -21.765 2.408 19.289 1.00 88.62 103 ASP A CA 1
ATOM 820 C C . ASP A 1 103 ? -22.128 3.390 18.157 1.00 88.62 103 ASP A C 1
ATOM 822 O O . ASP A 1 103 ? -23.304 3.592 17.866 1.00 88.62 103 ASP A O 1
ATOM 826 N N . LYS A 1 104 ? -21.140 4.048 17.537 1.00 86.06 104 LYS A N 1
ATOM 827 C CA . LYS A 1 104 ? -21.346 5.118 16.551 1.00 86.06 104 LYS A CA 1
ATOM 828 C C . LYS A 1 104 ? -20.843 4.767 15.152 1.00 86.06 104 LYS A C 1
ATOM 830 O O . LYS A 1 104 ? -21.339 5.333 14.183 1.00 86.06 104 LYS A O 1
ATOM 835 N N . ILE A 1 105 ? -19.806 3.937 15.037 1.00 89.00 105 ILE A N 1
ATOM 836 C CA . ILE A 1 105 ? -19.026 3.747 13.808 1.00 89.00 105 ILE A CA 1
ATOM 837 C C . ILE A 1 105 ? -18.567 2.296 13.704 1.00 89.00 105 ILE A C 1
ATOM 839 O O . ILE A 1 105 ? -18.070 1.717 14.669 1.00 89.00 105 ILE A O 1
ATOM 843 N N . GLU A 1 106 ? -18.655 1.752 12.494 1.00 89.62 106 GLU A N 1
ATOM 844 C CA . GLU A 1 106 ? -18.108 0.455 12.113 1.00 89.62 106 GLU A CA 1
ATOM 845 C C . GLU A 1 106 ? -17.120 0.627 10.952 1.00 89.62 106 GLU A C 1
ATOM 847 O O . GLU A 1 106 ? -17.418 1.267 9.943 1.00 89.62 106 GLU A O 1
ATOM 852 N N . ILE A 1 107 ? -15.937 0.032 11.089 1.00 87.69 107 ILE A N 1
ATOM 853 C CA . ILE A 1 107 ? -14.954 -0.138 10.022 1.00 87.69 107 ILE A CA 1
ATOM 854 C C . ILE A 1 107 ? -14.926 -1.624 9.674 1.00 87.69 107 ILE A C 1
ATOM 856 O O . ILE A 1 107 ? -14.567 -2.449 10.515 1.00 87.69 107 ILE A O 1
ATOM 860 N N . ARG A 1 108 ? -15.266 -1.962 8.427 1.00 90.38 108 ARG A N 1
ATOM 861 C CA . ARG A 1 108 ? -15.278 -3.341 7.923 1.00 90.38 108 ARG A CA 1
ATOM 862 C C . ARG A 1 108 ? -14.437 -3.505 6.666 1.00 90.38 108 ARG A C 1
ATOM 864 O O . ARG A 1 108 ? -14.402 -2.629 5.801 1.00 90.38 108 ARG A O 1
ATOM 871 N N . VAL A 1 109 ? -13.807 -4.664 6.530 1.00 86.38 109 VAL A N 1
ATOM 872 C CA . VAL A 1 109 ? -13.167 -5.084 5.281 1.00 86.38 109 VAL A CA 1
ATOM 873 C C . VAL A 1 109 ? -14.260 -5.509 4.297 1.00 86.38 109 VAL A C 1
ATOM 875 O O . VAL A 1 109 ? -15.025 -6.427 4.577 1.00 86.38 109 VAL A O 1
ATOM 878 N N . ASN A 1 110 ? -14.353 -4.830 3.149 1.00 84.44 110 ASN A N 1
ATOM 879 C CA . ASN A 1 110 ? -15.391 -5.115 2.151 1.00 84.44 110 ASN A CA 1
ATOM 880 C C . ASN A 1 110 ? -14.997 -6.270 1.218 1.00 84.44 110 ASN A C 1
ATOM 882 O O . ASN A 1 110 ? -15.716 -7.257 1.092 1.00 84.44 110 ASN A O 1
ATOM 886 N N . THR A 1 111 ? -13.815 -6.171 0.606 1.00 83.44 111 THR A N 1
ATOM 887 C CA . THR A 1 111 ? -13.355 -7.124 -0.408 1.00 83.44 111 THR A CA 1
ATOM 888 C C . THR A 1 111 ? -11.958 -7.609 -0.066 1.00 83.44 111 THR A C 1
ATOM 890 O O . THR A 1 111 ? -11.036 -6.812 0.103 1.00 83.44 111 THR A O 1
ATOM 893 N N . ARG A 1 112 ? -11.786 -8.931 -0.004 1.00 79.38 112 ARG A N 1
ATOM 894 C CA . ARG A 1 112 ? -10.464 -9.559 0.042 1.00 79.38 112 ARG A CA 1
ATOM 895 C C . ARG A 1 112 ? -10.018 -9.845 -1.386 1.00 79.38 112 ARG A C 1
ATOM 897 O O . ARG A 1 112 ? -10.657 -10.623 -2.090 1.00 79.38 112 ARG A O 1
ATOM 904 N N . ILE A 1 113 ? -8.913 -9.236 -1.799 1.00 78.50 113 ILE A N 1
ATOM 905 C CA . ILE A 1 113 ? -8.258 -9.591 -3.056 1.00 78.50 113 ILE A CA 1
ATOM 906 C C . ILE A 1 113 ? -7.499 -10.889 -2.792 1.00 78.50 113 ILE A C 1
ATOM 908 O O . ILE A 1 113 ? -6.493 -10.895 -2.082 1.00 78.50 113 ILE A O 1
ATOM 912 N N . LYS A 1 114 ? -8.025 -12.004 -3.304 1.00 76.31 114 LYS A N 1
ATOM 913 C CA . LYS A 1 114 ? -7.287 -13.266 -3.331 1.00 76.31 114 LYS A CA 1
ATOM 914 C C . LYS A 1 114 ? -6.189 -13.127 -4.375 1.00 76.31 114 LYS A C 1
ATOM 916 O O . LYS A 1 114 ? -6.468 -12.767 -5.514 1.00 76.31 114 LYS A O 1
ATOM 921 N N . ILE A 1 115 ? -4.961 -13.398 -3.968 1.00 71.81 115 ILE A N 1
ATOM 922 C CA . ILE A 1 115 ? -3.826 -13.492 -4.875 1.00 71.81 115 ILE A CA 1
ATOM 923 C C . ILE A 1 115 ? -3.397 -14.954 -4.861 1.00 71.81 115 ILE A C 1
ATOM 925 O O . ILE A 1 115 ? -3.106 -15.495 -3.796 1.00 71.81 115 ILE A O 1
ATOM 929 N N . ASP A 1 116 ? -3.426 -15.593 -6.028 1.00 57.62 116 ASP A N 1
ATOM 930 C CA . ASP A 1 116 ? -3.166 -17.025 -6.237 1.00 57.62 116 ASP A CA 1
ATOM 931 C C . ASP A 1 116 ? -1.658 -17.347 -6.170 1.00 57.62 116 ASP A C 1
ATOM 933 O O . ASP A 1 116 ? -1.081 -18.002 -7.036 1.00 57.62 116 ASP A O 1
ATOM 937 N N . PHE A 1 117 ? -0.969 -16.837 -5.147 1.00 57.31 117 PHE A N 1
ATOM 938 C CA . PHE A 1 117 ? 0.419 -17.207 -4.905 1.00 57.31 117 PHE A CA 1
ATOM 939 C C . PHE A 1 117 ? 0.441 -18.563 -4.200 1.00 57.31 117 PHE A C 1
ATOM 941 O O . PHE A 1 117 ? 0.212 -18.655 -2.994 1.00 57.31 117 PHE A O 1
ATOM 948 N N . LYS A 1 118 ? 0.719 -19.626 -4.964 1.00 47.44 118 LYS A N 1
ATOM 949 C CA . LYS A 1 118 ? 1.245 -20.869 -4.392 1.00 47.44 118 LYS A CA 1
ATOM 950 C C . LYS A 1 118 ? 2.591 -20.544 -3.742 1.00 47.44 118 LYS A C 1
ATOM 952 O O . LYS A 1 118 ? 3.506 -20.111 -4.439 1.00 47.44 118 LYS A O 1
ATOM 957 N N . ILE A 1 119 ? 2.660 -20.706 -2.423 1.00 45.59 119 ILE A N 1
ATOM 958 C CA . ILE A 1 119 ? 3.920 -20.770 -1.668 1.00 45.59 119 ILE A CA 1
ATOM 959 C C . ILE A 1 119 ? 4.577 -22.116 -1.962 1.00 45.59 119 ILE A C 1
ATOM 961 O O . ILE A 1 119 ? 3.830 -23.124 -1.977 1.00 45.59 119 ILE A O 1
#

Foldseek 3Di:
DDDLVCLCVCVVDVDDDPVVVVVSVVSCLQPVDDPPQQADPQGNPHGPHPCCQPPPCPVNVVVVVVVVVVVVLVVVLVVCVVVVQDDDPDSVPDDDDQWTDDPPDIDHDDDDDDDPDDD

Organism: NCBI:txid83296

Radius of gyration: 21.81 Å; chains: 1; bounding box: 46×39×59 Å

Sequence (119 aa):
MFSIKDSSLSLRNGNNRNQNEAAFCFLQDGNGFIGETTKCPHYMETAKTVDHLVTKCDRMLSFDYTRRHNEVVRCIHQACLSYNLKSSKIIKKHSVQEVISNDKIEIRVNTRIKIDFKI

pLDDT: mean 75.33, std 11.34, range [45.59, 90.38]